Protein AF-A0A8H7X0Z0-F1 (afdb_monomer)

Radius of gyration: 16.94 Å; Cα contacts (8 Å, |Δi|>4): 127; chains: 1; bounding box: 53×27×44 Å

Nearest PDB structures (foldseek):
  9ita-assembly1_A  TM=5.819E-01  e=1.103E-02  Homo sapiens
  3r6l-assembly3_A  TM=5.716E-01  e=1.329E-01  Homo sapiens
  9iuo-assembly1_A  TM=5.391E-01  e=3.551E-01  Homo sapiens
  4a26-assembly1_B  TM=6.357E-01  e=7.794E-01  Leishmania major
  5i45-assembly1_A  TM=3.185E-01  e=1.406E+00  Francisella tularensis subsp. tularensis SCHU S4

Foldseek 3Di:
DDDPVNLQVVLQVVQQDPPGALASAEEEEEEEAPVCPVVCPVVVVVVQVVSVSNRYHYDYDHQYPPPRVVVVVVVVVVLVPPPPDRNYHYYYHYDDDWDADPVRHGPPPDD

Mean predicted aligned error: 8.45 Å

pLDDT: mean 82.5, std 16.65, range [36.88, 97.81]

Secondary structure (DSSP, 8-state):
---HHHHHHHHHHHH--TT--S-SEEEEEEEEESS-TT-THHHHHHHHHHHHHTTEEEEEEEEPSSSHHHHHHHHHHHHHHS---TTEEEEEEEES---B-TTSSB--S--

Solvent-accessible surface area (backbone atoms only — not comparable to full-atom values): 6710 Å² total; per-residue (Å²): 134,86,54,74,71,60,54,57,56,51,51,47,54,74,46,43,52,101,84,52,50,78,46,80,33,33,41,30,45,38,35,32,56,60,82,47,88,83,61,53,66,64,56,52,54,53,50,44,57,53,36,48,78,68,50,21,48,64,46,80,44,66,35,45,91,72,66,35,69,62,56,47,50,53,48,50,55,49,60,69,67,49,80,81,52,89,36,49,43,78,46,80,47,79,52,75,93,80,63,69,33,97,83,78,44,80,44,63,100,65,132

Sequence (111 aa):
MATIQNISGRLQQMWKGRHGSRYTRGKFLLVRWESDDMGVANELAKFAKVLALYNIEAEVFLIPDRSPQIALNVKVAKFRNEDNCSTVLKGFMYSGHGAANPYGTDSWWTA

Structure (mmCIF, N/CA/C/O backbone):
data_AF-A0A8H7X0Z0-F1
#
_entry.id   AF-A0A8H7X0Z0-F1
#
loop_
_atom_site.group_PDB
_atom_site.id
_atom_site.type_symbol
_atom_site.label_atom_id
_atom_site.label_alt_id
_atom_site.label_comp_id
_atom_site.label_asym_id
_atom_site.label_entity_id
_atom_site.label_seq_id
_atom_site.pdbx_PDB_ins_code
_atom_site.Cartn_x
_atom_site.Cartn_y
_atom_site.Cartn_z
_atom_site.occupancy
_atom_site.B_iso_or_equiv
_atom_site.auth_seq_id
_atom_site.auth_comp_id
_atom_site.auth_asym_id
_atom_site.auth_atom_id
_atom_site.pdbx_PDB_model_num
ATOM 1 N N . MET A 1 1 ? -25.845 -15.531 13.064 1.00 41.09 1 MET A N 1
ATOM 2 C CA . MET A 1 1 ? -25.501 -14.503 12.058 1.00 41.09 1 MET A CA 1
ATOM 3 C C . MET A 1 1 ? -25.051 -13.251 12.796 1.00 41.09 1 MET A C 1
ATOM 5 O O . MET A 1 1 ? -25.856 -12.679 13.514 1.00 41.09 1 MET A O 1
ATOM 9 N N . ALA A 1 2 ? -23.770 -12.880 12.722 1.00 42.41 2 ALA A N 1
ATOM 10 C CA . ALA A 1 2 ? -23.281 -11.647 13.341 1.00 42.41 2 ALA A CA 1
ATOM 11 C C . ALA A 1 2 ? -23.559 -10.473 12.392 1.00 42.41 2 ALA A C 1
ATOM 13 O O . ALA A 1 2 ? -23.019 -10.422 11.291 1.00 42.41 2 ALA A O 1
ATOM 14 N N . THR A 1 3 ? -24.446 -9.567 12.795 1.00 45.53 3 THR A N 1
ATOM 15 C CA . THR A 1 3 ? -24.834 -8.377 12.029 1.00 45.53 3 THR A CA 1
ATOM 16 C C . THR A 1 3 ? -23.624 -7.458 11.824 1.00 45.53 3 THR A C 1
ATOM 18 O O . THR A 1 3 ? -22.810 -7.310 12.732 1.00 45.53 3 THR A O 1
ATOM 21 N N . ILE A 1 4 ? -23.518 -6.808 10.661 1.00 53.28 4 ILE A N 1
ATOM 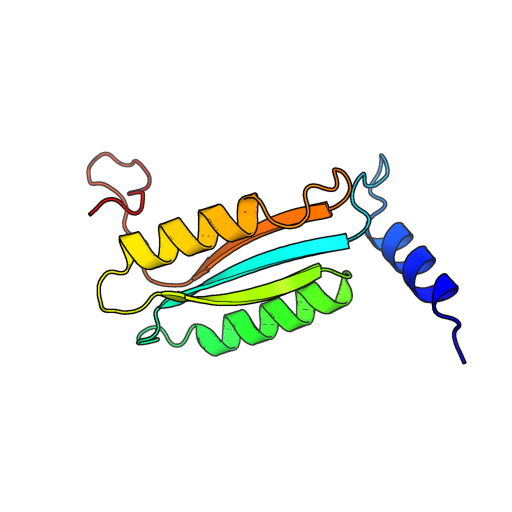22 C CA . ILE A 1 4 ? -22.390 -5.946 10.237 1.00 53.28 4 ILE A CA 1
ATOM 23 C C . ILE A 1 4 ? -21.976 -4.912 11.311 1.00 53.28 4 ILE A C 1
ATOM 25 O O . ILE A 1 4 ? -20.788 -4.654 11.496 1.00 53.28 4 ILE A O 1
ATOM 29 N N . GLN A 1 5 ? -22.926 -4.395 12.101 1.00 51.75 5 GLN A N 1
ATOM 30 C CA . GLN A 1 5 ? -22.656 -3.483 13.226 1.00 51.75 5 GLN A CA 1
ATOM 31 C C . GLN A 1 5 ? -21.744 -4.081 14.316 1.00 51.75 5 GLN A C 1
ATOM 33 O O . GLN A 1 5 ? -20.942 -3.368 14.919 1.00 51.75 5 GLN A O 1
ATOM 38 N N . ASN A 1 6 ? -21.828 -5.391 14.549 1.00 57.50 6 ASN A N 1
ATOM 39 C CA . ASN A 1 6 ? -21.063 -6.096 15.578 1.00 57.50 6 ASN A CA 1
ATOM 40 C C . ASN A 1 6 ? -19.574 -6.226 15.190 1.00 57.50 6 ASN A C 1
ATOM 42 O O . ASN A 1 6 ? -18.696 -6.245 16.050 1.00 57.50 6 ASN A O 1
ATOM 46 N N . ILE A 1 7 ? -19.270 -6.243 13.886 1.00 60.62 7 ILE A N 1
ATOM 47 C CA . ILE A 1 7 ? -17.900 -6.331 13.357 1.00 60.62 7 ILE A CA 1
ATOM 48 C C . ILE A 1 7 ? -17.181 -4.981 13.505 1.00 60.62 7 ILE A C 1
ATOM 50 O O . ILE A 1 7 ? -16.072 -4.933 14.037 1.00 60.62 7 ILE A O 1
ATOM 54 N N . SER A 1 8 ? -17.828 -3.870 13.130 1.00 60.44 8 SER A N 1
ATOM 55 C CA . SER A 1 8 ? -17.244 -2.525 13.267 1.00 60.44 8 SER A CA 1
ATOM 56 C C . SER A 1 8 ? -16.946 -2.141 14.723 1.00 60.44 8 SER A C 1
ATOM 58 O O . SER A 1 8 ? -15.901 -1.549 14.992 1.00 60.44 8 SER A O 1
ATOM 60 N N . GLY A 1 9 ? -17.811 -2.513 15.676 1.00 62.00 9 GLY A N 1
ATOM 61 C CA . GLY A 1 9 ? -17.585 -2.246 17.105 1.00 62.00 9 GLY A CA 1
ATOM 62 C C . GLY A 1 9 ? -16.394 -3.017 17.689 1.00 62.00 9 GLY A C 1
ATOM 63 O O . GLY A 1 9 ? -15.621 -2.474 18.482 1.00 62.00 9 GLY A O 1
ATOM 64 N N . ARG A 1 10 ? -16.199 -4.265 17.247 1.00 66.62 10 ARG A N 1
ATOM 65 C CA . ARG A 1 10 ? -15.092 -5.131 17.677 1.00 66.62 10 ARG A CA 1
ATOM 66 C C . ARG A 1 10 ? -13.750 -4.677 17.092 1.00 66.62 10 ARG A C 1
ATOM 68 O O . ARG A 1 10 ? -12.750 -4.646 17.802 1.00 66.62 10 ARG A O 1
ATOM 75 N N . LEU A 1 11 ? -13.746 -4.229 15.837 1.00 66.81 11 LEU A N 1
ATOM 76 C CA . LEU A 1 11 ? -12.576 -3.624 15.192 1.00 66.81 11 LEU A CA 1
ATOM 77 C C . LEU A 1 11 ? -12.169 -2.307 15.858 1.00 66.81 11 LEU A C 1
ATOM 79 O O . LEU A 1 11 ? -10.995 -2.111 16.1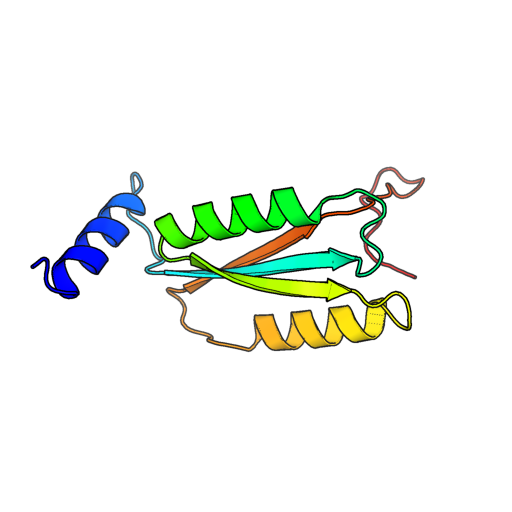52 1.00 66.81 11 LEU A O 1
ATOM 83 N N . GLN A 1 12 ? -13.122 -1.428 16.183 1.00 63.72 12 GLN A N 1
ATOM 84 C CA . GLN A 1 12 ? -12.803 -0.219 16.947 1.00 63.72 12 GLN A CA 1
ATOM 85 C C . GLN A 1 12 ? -12.198 -0.546 18.316 1.00 63.72 12 GLN A C 1
ATOM 87 O O . GLN A 1 12 ? -11.287 0.153 18.744 1.00 63.72 12 GLN A O 1
ATOM 92 N N . GLN A 1 13 ? -12.650 -1.607 18.996 1.00 68.00 13 GLN A N 1
ATOM 93 C CA . GLN A 1 13 ? -11.992 -2.084 20.218 1.00 68.00 13 GLN A CA 1
ATOM 94 C C . GLN A 1 13 ? -10.549 -2.539 19.976 1.00 68.00 13 GLN A C 1
ATOM 96 O O . GLN A 1 13 ? -9.692 -2.213 20.788 1.00 68.00 13 GLN A O 1
ATOM 101 N N . MET A 1 14 ? -10.258 -3.227 18.869 1.00 72.44 14 MET A N 1
ATOM 102 C CA . MET A 1 14 ? -8.887 -3.649 18.540 1.00 72.44 14 MET A CA 1
ATOM 103 C C . MET A 1 14 ? -7.943 -2.464 18.323 1.00 72.44 14 MET A C 1
ATOM 105 O O . MET A 1 14 ? -6.767 -2.544 18.661 1.00 72.44 14 MET A O 1
ATOM 109 N N . TRP A 1 15 ? -8.456 -1.357 17.784 1.00 75.88 15 TRP A N 1
ATOM 110 C CA . TRP A 1 15 ? -7.669 -0.141 17.587 1.00 75.88 15 TRP A CA 1
ATOM 111 C C . TRP A 1 15 ? -7.600 0.736 18.849 1.00 75.88 15 TRP A C 1
ATOM 113 O O . TRP A 1 15 ? -6.782 1.652 18.910 1.00 75.88 15 TRP A O 1
ATOM 123 N N . LYS A 1 16 ? -8.423 0.495 19.880 1.00 67.00 16 LYS A N 1
ATOM 124 C CA . LYS A 1 16 ? -8.383 1.271 21.129 1.00 67.00 16 LYS A CA 1
ATOM 125 C C . LYS A 1 16 ? -7.098 0.973 21.908 1.00 67.00 16 LYS A C 1
ATOM 127 O O . LYS A 1 16 ? -7.050 0.083 22.748 1.00 67.00 16 LYS A O 1
ATOM 132 N N . GLY A 1 17 ? -6.066 1.777 21.662 1.00 65.44 17 GLY A N 1
ATOM 133 C CA . GLY A 1 17 ? -4.936 1.931 22.576 1.00 65.44 17 GLY A CA 1
ATOM 134 C C . GLY A 1 17 ? -5.326 2.703 23.845 1.00 65.44 17 GLY A C 1
ATOM 135 O O . GLY A 1 17 ? -6.488 3.067 24.040 1.00 65.44 17 GLY A O 1
ATOM 136 N N . ARG A 1 18 ? -4.336 3.026 24.688 1.00 55.88 18 ARG A N 1
ATOM 137 C CA . ARG A 1 18 ? -4.516 3.727 25.981 1.00 55.88 18 ARG A CA 1
ATOM 138 C C . ARG A 1 18 ? -5.298 5.052 25.889 1.00 55.88 18 ARG A C 1
ATOM 140 O O . ARG A 1 18 ? -5.916 5.449 26.869 1.00 55.88 18 ARG A O 1
ATOM 147 N N . HIS A 1 19 ? -5.306 5.702 24.722 1.00 63.81 19 HIS A N 1
ATOM 148 C CA . HIS A 1 19 ? -6.006 6.970 24.460 1.00 63.81 19 HIS A CA 1
ATOM 149 C C . HIS A 1 19 ? -7.147 6.849 23.431 1.00 63.81 19 HIS A C 1
ATOM 151 O O . HIS A 1 19 ? -7.659 7.857 22.949 1.00 63.81 19 HIS A O 1
ATOM 157 N N . GLY A 1 20 ? -7.551 5.624 23.077 1.00 69.69 20 GLY A N 1
ATOM 158 C CA . GLY A 1 20 ? -8.400 5.371 21.912 1.00 69.69 20 GLY A CA 1
ATOM 159 C C . GLY A 1 20 ? -7.637 5.506 20.588 1.00 69.69 20 GLY A C 1
ATOM 160 O O . GLY A 1 20 ? -6.485 5.935 20.556 1.00 69.69 20 GLY A O 1
ATOM 161 N N . SER A 1 21 ? -8.271 5.108 19.484 1.00 80.12 21 SER A N 1
ATOM 162 C CA . SER A 1 21 ? -7.749 5.333 18.131 1.00 80.12 21 SER A CA 1
ATOM 163 C C . SER A 1 21 ? -8.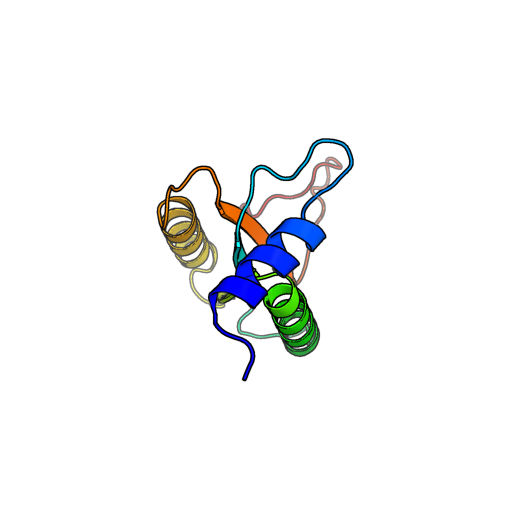627 6.332 17.399 1.00 80.12 21 SER A C 1
ATOM 165 O O . SER A 1 21 ? -9.848 6.194 17.371 1.00 80.12 21 SER A O 1
ATOM 167 N N . ARG A 1 22 ? -7.983 7.312 16.759 1.00 85.25 22 ARG A N 1
ATOM 168 C CA . ARG A 1 22 ? -8.636 8.248 15.831 1.00 85.25 22 ARG A CA 1
ATOM 169 C C . ARG A 1 22 ? -9.100 7.580 14.536 1.00 85.25 22 ARG A C 1
ATOM 171 O O . ARG A 1 22 ? -9.916 8.142 13.813 1.00 85.25 22 ARG A O 1
ATOM 178 N N . TYR A 1 23 ? -8.527 6.427 14.210 1.00 87.88 23 TYR A N 1
ATOM 179 C CA . TYR A 1 23 ? -8.752 5.740 12.953 1.00 87.88 23 TYR A CA 1
ATOM 180 C C . TYR A 1 23 ? -9.788 4.633 13.119 1.00 87.88 23 TYR A C 1
ATOM 182 O O . TYR A 1 23 ? -9.756 3.879 14.094 1.00 87.88 23 TYR A O 1
ATOM 190 N N . THR A 1 24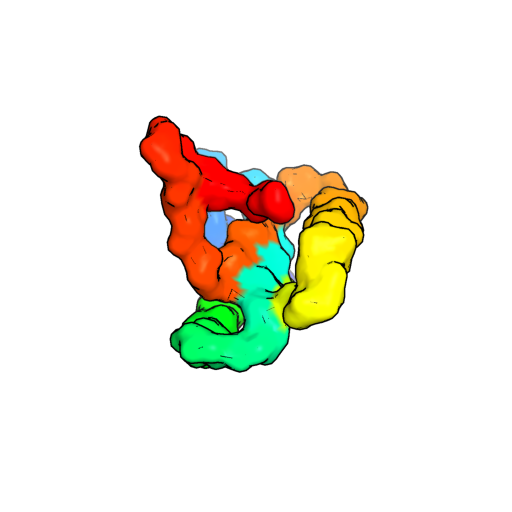 ? -10.698 4.545 12.153 1.00 87.06 24 THR A N 1
ATOM 191 C CA . THR A 1 24 ? -11.791 3.559 12.113 1.00 87.06 24 THR A CA 1
ATOM 192 C C . THR A 1 24 ? -11.567 2.467 11.068 1.00 87.06 24 THR A C 1
ATOM 194 O O . THR A 1 24 ? -12.190 1.406 11.128 1.00 87.06 24 THR A O 1
ATOM 197 N N . ARG A 1 25 ? -10.679 2.733 10.109 1.00 90.25 25 ARG A N 1
ATOM 198 C CA . ARG A 1 25 ? -10.219 1.826 9.056 1.00 90.25 25 ARG A CA 1
ATOM 199 C C . ARG A 1 25 ? -8.883 2.318 8.507 1.00 90.25 25 ARG A C 1
ATOM 201 O O . ARG A 1 25 ? -8.479 3.452 8.784 1.00 90.25 25 ARG A O 1
ATOM 208 N N . GLY A 1 26 ? -8.225 1.499 7.697 1.00 92.19 26 GLY A N 1
ATOM 209 C CA . GLY A 1 26 ? -7.011 1.900 6.993 1.00 92.19 26 GLY A CA 1
ATOM 210 C C . GLY A 1 26 ? -7.065 1.637 5.496 1.00 92.19 26 GLY A C 1
ATOM 211 O O . GLY A 1 26 ? -7.879 0.852 5.017 1.00 92.19 26 GLY A O 1
ATOM 212 N N . LYS A 1 27 ? -6.168 2.303 4.777 1.00 96.44 27 LYS A N 1
ATOM 213 C CA . LYS A 1 27 ? -5.829 2.053 3.380 1.00 96.44 27 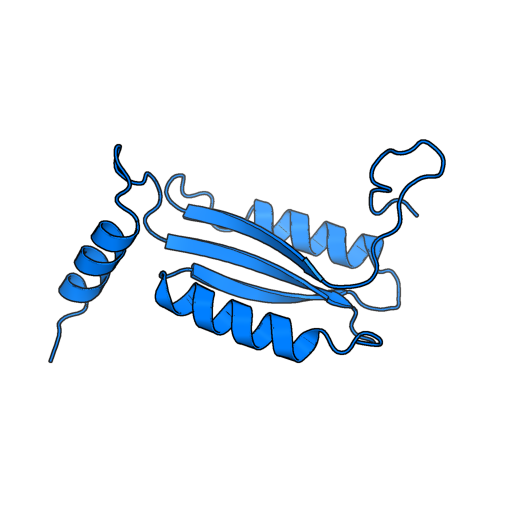LYS A CA 1
ATOM 214 C C . LYS A 1 27 ? -4.317 2.037 3.252 1.00 96.44 27 LYS A C 1
ATOM 216 O O . LYS A 1 27 ? -3.659 2.965 3.716 1.00 96.44 27 LYS A O 1
ATOM 221 N N . PHE A 1 28 ? -3.761 0.989 2.672 1.00 97.31 28 PHE A N 1
ATOM 222 C CA . PHE A 1 28 ? -2.327 0.826 2.477 1.00 97.31 28 PHE A CA 1
ATOM 223 C C . PHE A 1 28 ? -2.028 0.665 0.994 1.00 97.31 28 PHE A C 1
ATOM 225 O O . PHE A 1 28 ? -2.682 -0.121 0.316 1.00 97.31 28 PHE A O 1
ATOM 232 N N . LEU A 1 29 ? -1.020 1.386 0.514 1.00 97.81 29 LEU A N 1
ATOM 233 C CA . LEU A 1 29 ? -0.412 1.143 -0.786 1.00 97.81 29 LEU A CA 1
ATOM 234 C C . LEU A 1 29 ? 0.835 0.280 -0.572 1.00 97.81 29 LEU A C 1
ATOM 236 O O . LEU A 1 29 ? 1.815 0.736 0.020 1.00 97.81 29 LEU A O 1
ATOM 240 N N . LEU A 1 30 ? 0.770 -0.973 -1.015 1.00 97.50 30 LEU A N 1
ATOM 241 C CA . LEU A 1 30 ? 1.868 -1.932 -0.977 1.00 97.50 30 LEU A CA 1
ATOM 242 C C . LEU A 1 30 ? 2.554 -1.934 -2.338 1.00 97.50 30 LEU A C 1
ATOM 244 O O . LEU A 1 30 ? 1.919 -2.183 -3.359 1.00 97.50 30 LEU A O 1
ATOM 248 N N . VAL A 1 31 ? 3.846 -1.656 -2.360 1.00 96.31 31 VAL A N 1
ATOM 249 C CA . VAL A 1 31 ? 4.596 -1.426 -3.588 1.00 96.31 31 VAL A CA 1
ATOM 250 C C . VAL A 1 31 ? 5.730 -2.430 -3.692 1.00 96.31 31 VAL A C 1
ATOM 252 O O . VAL A 1 31 ? 6.480 -2.616 -2.737 1.00 96.31 31 VAL A O 1
ATOM 255 N N . ARG A 1 32 ? 5.865 -3.049 -4.864 1.00 95.19 32 ARG A N 1
ATOM 256 C CA . ARG A 1 32 ? 7.015 -3.885 -5.232 1.00 95.19 32 ARG A CA 1
ATOM 257 C C . ARG A 1 32 ? 7.337 -3.730 -6.711 1.00 95.19 32 ARG A C 1
ATOM 259 O O . ARG A 1 32 ? 6.490 -3.261 -7.467 1.00 95.19 32 ARG A O 1
ATOM 266 N N . TRP A 1 33 ? 8.517 -4.166 -7.128 1.00 95.06 33 TRP A N 1
ATOM 267 C CA . TRP A 1 33 ? 8.863 -4.262 -8.547 1.00 95.06 33 TRP A CA 1
ATOM 268 C C . TRP A 1 33 ? 8.037 -5.332 -9.267 1.00 95.06 33 TRP A C 1
ATOM 270 O O . TRP A 1 33 ? 7.646 -6.345 -8.674 1.00 95.06 33 TRP A O 1
ATOM 280 N N . GLU A 1 34 ? 7.757 -5.088 -10.546 1.00 93.69 34 GLU A N 1
ATOM 281 C CA . GLU A 1 34 ? 7.093 -6.038 -11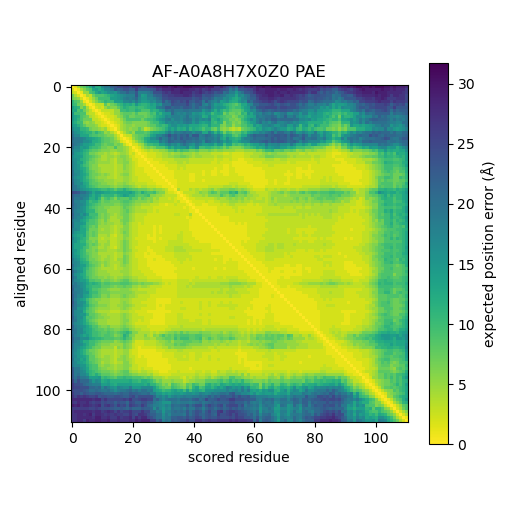.440 1.00 93.69 34 GLU A CA 1
ATOM 282 C C . GLU A 1 34 ? 7.941 -7.300 -11.642 1.00 93.69 34 GLU A C 1
ATOM 284 O O . GLU A 1 34 ? 7.422 -8.407 -11.489 1.00 93.69 34 GLU A O 1
ATOM 289 N N . SER A 1 35 ? 9.242 -7.121 -11.880 1.00 89.38 35 SER A N 1
ATOM 290 C CA . SER A 1 35 ? 10.221 -8.181 -12.143 1.00 89.38 35 SER A CA 1
ATOM 291 C C . SER A 1 35 ? 10.501 -9.128 -10.958 1.00 89.38 35 SER A C 1
ATOM 293 O O . SER A 1 35 ? 11.077 -10.188 -11.180 1.00 89.38 35 SER A O 1
ATOM 295 N N . ASP A 1 36 ? 10.038 -8.803 -9.741 1.00 86.56 36 ASP A N 1
ATOM 296 C CA . ASP A 1 36 ? 10.106 -9.605 -8.494 1.00 86.56 36 ASP A CA 1
ATOM 297 C C . ASP A 1 36 ? 11.350 -10.497 -8.327 1.00 86.56 36 ASP A C 1
ATOM 299 O O . ASP A 1 36 ? 11.267 -11.657 -7.922 1.00 86.56 36 ASP A O 1
ATOM 303 N N . ASP A 1 37 ? 12.523 -9.948 -8.608 1.00 88.31 37 ASP A N 1
ATOM 304 C CA . ASP A 1 37 ? 13.807 -10.644 -8.519 1.00 88.31 37 ASP A CA 1
ATOM 305 C C . ASP A 1 37 ? 14.168 -11.072 -7.083 1.00 88.31 37 ASP A C 1
ATOM 307 O O . ASP A 1 37 ? 14.941 -12.007 -6.880 1.00 88.31 37 ASP A O 1
ATOM 311 N N . MET A 1 38 ? 13.560 -10.432 -6.081 1.00 87.75 38 MET A N 1
ATOM 312 C CA . MET A 1 38 ? 13.701 -10.766 -4.661 1.00 87.75 38 MET A CA 1
ATOM 313 C C . MET A 1 38 ? 12.623 -11.726 -4.122 1.00 87.75 38 MET A C 1
ATOM 315 O O . MET A 1 38 ? 12.701 -12.131 -2.961 1.00 87.75 38 MET A O 1
ATOM 319 N N . GLY A 1 39 ? 11.609 -12.089 -4.916 1.00 91.19 39 GLY A N 1
ATOM 320 C CA . GLY A 1 39 ? 10.531 -12.994 -4.493 1.00 91.19 39 GLY A CA 1
ATOM 321 C C . GLY A 1 39 ? 9.642 -12.451 -3.363 1.00 91.19 39 GLY A C 1
ATOM 322 O O . GLY A 1 39 ? 9.096 -13.220 -2.562 1.00 91.19 39 GLY A O 1
ATOM 323 N N . VAL A 1 40 ? 9.485 -11.128 -3.271 1.00 92.44 40 VAL A N 1
ATOM 324 C CA . VAL A 1 40 ? 8.766 -10.449 -2.179 1.00 92.44 40 VAL A CA 1
ATOM 325 C C . VAL A 1 40 ? 7.245 -10.491 -2.343 1.00 92.44 40 VAL A C 1
ATOM 327 O O . VAL A 1 40 ? 6.505 -10.167 -1.409 1.00 92.44 40 VAL A O 1
ATOM 330 N N . ALA A 1 41 ? 6.731 -10.941 -3.494 1.00 93.31 41 ALA A N 1
ATOM 331 C CA . ALA A 1 41 ? 5.291 -11.023 -3.742 1.00 93.31 41 ALA A CA 1
ATOM 332 C C . ALA A 1 41 ? 4.531 -11.841 -2.682 1.00 93.31 41 ALA A C 1
ATOM 334 O O . ALA A 1 41 ? 3.440 -11.448 -2.258 1.00 93.31 41 ALA A O 1
ATOM 335 N N . ASN A 1 42 ? 5.095 -12.965 -2.225 1.00 92.88 42 ASN A N 1
ATOM 336 C CA . ASN A 1 42 ? 4.449 -13.821 -1.224 1.00 92.88 42 ASN A CA 1
ATOM 337 C C . ASN A 1 42 ? 4.402 -13.154 0.160 1.00 92.88 42 ASN A C 1
ATOM 339 O O . ASN A 1 42 ? 3.413 -13.285 0.883 1.00 92.88 42 ASN A O 1
ATOM 343 N N . GLU A 1 43 ? 5.455 -12.424 0.530 1.00 91.38 43 GLU A N 1
ATOM 344 C CA . GLU A 1 43 ? 5.484 -11.658 1.776 1.00 91.38 43 GLU A CA 1
ATOM 345 C C . GLU A 1 43 ? 4.417 -10.561 1.759 1.00 91.38 43 GLU A C 1
ATOM 347 O O . GLU A 1 43 ? 3.596 -10.494 2.676 1.00 91.38 43 GLU A O 1
ATOM 352 N N . LEU A 1 44 ? 4.336 -9.787 0.670 1.00 93.94 44 LEU A N 1
ATOM 353 C CA . LEU A 1 44 ? 3.303 -8.763 0.496 1.00 93.94 44 LEU A CA 1
ATOM 354 C C . LEU A 1 44 ? 1.892 -9.350 0.553 1.00 93.94 44 LEU A C 1
ATOM 356 O O . LEU A 1 44 ? 1.010 -8.774 1.188 1.00 93.94 44 LEU A O 1
ATOM 360 N N . ALA A 1 45 ? 1.670 -10.512 -0.066 1.00 94.31 45 ALA A N 1
ATOM 361 C CA . ALA A 1 45 ? 0.374 -11.1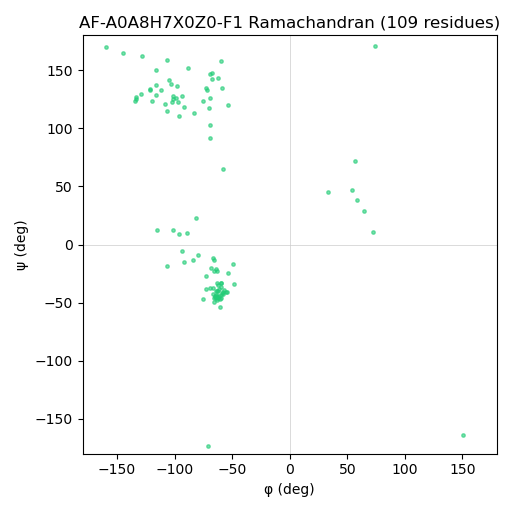82 -0.032 1.00 94.31 45 ALA A CA 1
ATOM 362 C C . ALA A 1 45 ? -0.015 -11.620 1.390 1.00 94.31 45 ALA A C 1
ATOM 364 O O . ALA A 1 45 ? -1.175 -11.487 1.789 1.00 94.31 45 ALA A O 1
ATOM 365 N N . LYS A 1 46 ? 0.938 -12.128 2.181 1.00 95.31 46 LYS A N 1
ATOM 366 C CA . LYS A 1 46 ? 0.710 -12.459 3.597 1.00 95.31 46 LYS A CA 1
ATOM 367 C C . LYS A 1 46 ? 0.443 -11.202 4.420 1.00 95.31 46 LYS A C 1
ATOM 369 O O . LYS A 1 46 ? -0.485 -11.198 5.225 1.00 95.31 46 LYS A O 1
ATOM 374 N N . PHE A 1 47 ? 1.196 -10.132 4.182 1.00 95.06 47 PHE A N 1
ATOM 375 C CA . PHE A 1 47 ? 1.007 -8.862 4.871 1.00 95.06 47 PHE A CA 1
ATOM 376 C C . PHE A 1 47 ? -0.372 -8.253 4.581 1.00 95.06 47 PHE A C 1
ATOM 378 O O . PHE A 1 47 ? -1.095 -7.908 5.513 1.00 95.06 47 PHE A O 1
ATOM 385 N N . ALA A 1 48 ? -0.807 -8.235 3.318 1.00 96.06 48 ALA A N 1
ATOM 386 C CA . ALA A 1 48 ? -2.144 -7.788 2.925 1.00 96.06 48 ALA A CA 1
ATOM 387 C C . ALA A 1 48 ? -3.262 -8.582 3.628 1.00 96.06 48 ALA A C 1
ATOM 389 O O . ALA A 1 48 ? -4.251 -8.002 4.079 1.00 96.06 48 ALA A O 1
ATOM 390 N N . LYS A 1 49 ? -3.092 -9.904 3.791 1.00 95.06 49 LYS A N 1
ATOM 391 C CA . LYS A 1 49 ? -4.039 -10.739 4.551 1.00 95.06 49 LYS A CA 1
ATOM 392 C C . LYS A 1 49 ? -4.115 -10.334 6.020 1.00 95.06 49 LYS A C 1
ATOM 394 O O . LYS A 1 49 ? -5.206 -10.315 6.579 1.00 95.06 49 LYS A O 1
ATOM 399 N N . VAL A 1 50 ? -2.982 -10.003 6.641 1.00 93.94 50 VAL A N 1
ATOM 400 C CA . VAL A 1 50 ? -2.956 -9.514 8.026 1.00 93.94 50 VAL A CA 1
ATOM 401 C C . VAL A 1 50 ? -3.653 -8.160 8.125 1.00 93.94 50 VAL A C 1
ATOM 403 O O . VAL A 1 50 ? -4.505 -7.995 8.990 1.00 93.94 50 VAL A O 1
ATOM 406 N N . LEU A 1 51 ? -3.372 -7.222 7.215 1.00 93.69 51 LEU A N 1
ATOM 407 C CA . LEU A 1 51 ? -4.024 -5.906 7.175 1.00 93.69 51 LEU A CA 1
ATOM 408 C C . LEU A 1 51 ? -5.558 -6.015 7.123 1.00 93.69 51 LEU A C 1
ATOM 410 O O . LEU A 1 51 ? -6.257 -5.313 7.861 1.00 93.69 51 LEU A O 1
ATOM 414 N N . ALA A 1 52 ? -6.088 -6.963 6.348 1.00 91.75 52 ALA A N 1
ATOM 415 C CA . ALA A 1 52 ? -7.526 -7.201 6.261 1.00 91.75 52 ALA A CA 1
ATOM 416 C C . ALA A 1 52 ? -8.168 -7.561 7.619 1.00 91.75 52 ALA A C 1
ATOM 418 O O . ALA A 1 52 ? -9.294 -7.140 7.890 1.00 91.75 52 ALA A O 1
ATOM 419 N N . LEU A 1 53 ? -7.449 -8.258 8.513 1.00 90.06 53 LEU A N 1
ATOM 420 C CA . LEU A 1 53 ? -7.930 -8.580 9.869 1.00 90.06 53 LEU A CA 1
ATOM 421 C C . LEU A 1 53 ? -8.162 -7.328 10.728 1.00 90.06 53 LEU A C 1
ATOM 423 O O . LEU A 1 53 ? -8.948 -7.362 11.673 1.00 90.06 53 LEU A O 1
ATOM 427 N N . TYR A 1 54 ? -7.500 -6.223 10.387 1.00 88.44 54 TYR A N 1
ATOM 428 C CA . TYR A 1 54 ? -7.600 -4.944 11.083 1.00 88.44 54 TYR A CA 1
ATOM 429 C C . TYR A 1 54 ? -8.493 -3.936 10.355 1.00 88.44 54 TYR A C 1
ATOM 431 O O . TYR A 1 54 ? -8.488 -2.763 10.725 1.00 88.44 54 TYR A O 1
ATOM 439 N N . ASN A 1 55 ? -9.278 -4.361 9.356 1.00 89.38 55 ASN A N 1
ATOM 440 C CA . ASN A 1 55 ? -10.078 -3.464 8.512 1.00 89.38 55 ASN A CA 1
ATOM 441 C C . ASN A 1 55 ? -9.212 -2.417 7.793 1.00 89.38 55 ASN A C 1
ATOM 443 O O . ASN A 1 55 ? -9.563 -1.238 7.680 1.00 89.38 55 ASN A O 1
ATOM 447 N N . ILE A 1 56 ? -8.034 -2.863 7.358 1.00 92.81 56 ILE A N 1
ATOM 448 C CA . ILE A 1 56 ? -7.128 -2.099 6.518 1.00 92.81 56 ILE A CA 1
ATOM 449 C C . ILE A 1 56 ? -7.194 -2.703 5.121 1.00 92.81 56 ILE A C 1
ATOM 451 O O . ILE A 1 56 ? -6.813 -3.852 4.905 1.00 92.81 56 ILE A O 1
ATOM 455 N N . GLU A 1 57 ? -7.698 -1.919 4.179 1.00 94.81 57 GLU A N 1
ATOM 456 C CA . GLU A 1 57 ? -7.665 -2.258 2.763 1.00 94.81 57 GLU A CA 1
ATOM 457 C C . GLU A 1 57 ? -6.233 -2.094 2.250 1.00 94.81 57 GLU A C 1
ATOM 459 O O . GLU A 1 57 ? -5.569 -1.105 2.558 1.00 94.81 57 GLU A O 1
ATOM 464 N N . ALA A 1 58 ? -5.749 -3.059 1.477 1.00 96.69 58 ALA A N 1
ATOM 465 C CA . ALA A 1 58 ? -4.422 -3.012 0.887 1.00 96.69 58 ALA A CA 1
ATOM 466 C C . ALA A 1 58 ? -4.542 -3.060 -0.634 1.00 96.69 58 ALA A C 1
ATOM 468 O O . ALA A 1 58 ? -5.110 -4.000 -1.188 1.00 96.69 58 ALA A O 1
ATOM 469 N N . GLU A 1 59 ? -3.977 -2.062 -1.300 1.00 96.94 59 GLU A N 1
ATOM 470 C CA . GLU A 1 59 ? -3.799 -2.051 -2.742 1.00 96.94 59 GLU A CA 1
ATOM 471 C C . GLU A 1 59 ? -2.349 -2.401 -3.062 1.00 96.94 59 GLU A C 1
ATOM 473 O O . GLU A 1 59 ? -1.429 -1.780 -2.532 1.00 96.94 59 GLU A O 1
ATOM 478 N N . VAL A 1 60 ? -2.139 -3.380 -3.940 1.00 96.75 60 VAL A N 1
ATOM 479 C CA . VAL A 1 60 ? -0.804 -3.717 -4.438 1.00 96.75 60 VAL A CA 1
ATOM 480 C C . VAL A 1 60 ? -0.556 -2.969 -5.741 1.00 96.75 60 VAL A C 1
ATOM 482 O O . VAL A 1 60 ? -1.348 -3.068 -6.676 1.00 96.75 60 VAL A O 1
ATOM 485 N N . PHE A 1 61 ? 0.563 -2.257 -5.818 1.00 97.31 61 PHE A N 1
ATOM 486 C CA . PHE A 1 61 ? 1.047 -1.619 -7.032 1.00 97.31 61 PHE A CA 1
ATOM 487 C C . PHE A 1 61 ? 2.383 -2.225 -7.454 1.00 97.31 61 PHE A C 1
ATOM 489 O O . PHE A 1 61 ? 3.318 -2.320 -6.656 1.00 97.31 61 PHE A O 1
ATOM 496 N N . LEU A 1 62 ? 2.457 -2.622 -8.722 1.00 96.88 62 LEU A N 1
ATOM 497 C CA . LEU A 1 62 ? 3.681 -3.100 -9.346 1.00 96.88 62 LEU A CA 1
ATOM 498 C C . LEU A 1 62 ? 4.383 -1.910 -9.991 1.00 96.88 62 LEU A C 1
ATOM 500 O O . LEU A 1 62 ? 3.816 -1.257 -10.866 1.00 96.88 62 LEU A O 1
ATOM 504 N N . ILE A 1 63 ? 5.597 -1.613 -9.535 1.00 95.69 63 ILE A N 1
ATOM 505 C CA . ILE A 1 63 ? 6.463 -0.640 -10.189 1.00 95.69 63 ILE A CA 1
ATOM 506 C C . ILE A 1 63 ? 6.907 -1.273 -11.511 1.00 95.69 63 ILE A C 1
ATOM 508 O O . ILE A 1 63 ? 7.567 -2.314 -11.469 1.00 95.69 63 ILE A O 1
ATOM 512 N N . PRO A 1 64 ? 6.560 -0.676 -12.662 1.00 95.69 64 PRO A N 1
ATOM 513 C CA . PRO A 1 64 ? 6.999 -1.194 -13.946 1.00 95.69 64 PRO A CA 1
ATOM 514 C C . PRO A 1 64 ? 8.502 -0.982 -14.107 1.0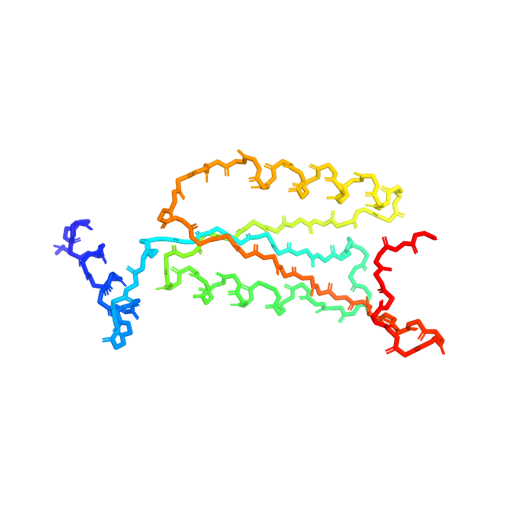0 95.69 64 PRO A C 1
ATOM 516 O O . PRO A 1 64 ? 9.035 0.055 -13.705 1.00 95.69 64 PRO A O 1
ATOM 519 N N . ASP A 1 65 ? 9.173 -1.906 -14.788 1.00 90.94 65 ASP A N 1
ATOM 520 C CA . ASP A 1 65 ? 10.609 -1.769 -15.072 1.00 90.94 65 ASP A CA 1
ATOM 521 C C . ASP A 1 65 ? 10.893 -0.587 -16.024 1.00 90.94 65 ASP A C 1
ATOM 523 O O . ASP A 1 65 ? 11.979 -0.003 -16.032 1.00 90.94 65 ASP A O 1
ATOM 527 N N . ARG A 1 66 ? 9.888 -0.176 -16.812 1.00 93.25 66 ARG A N 1
ATOM 528 C CA . ARG A 1 66 ? 9.959 0.982 -17.710 1.00 93.25 66 ARG A CA 1
ATOM 529 C C . ARG A 1 66 ? 9.310 2.213 -17.083 1.00 93.25 66 ARG A C 1
ATOM 531 O O . ARG A 1 66 ? 8.129 2.210 -16.751 1.00 93.25 66 ARG A O 1
ATOM 538 N N . SER A 1 67 ? 10.068 3.308 -17.022 1.00 92.31 67 SER A N 1
ATOM 539 C CA . SER A 1 67 ? 9.629 4.588 -16.439 1.00 92.31 67 SER A CA 1
ATOM 540 C C . SER A 1 67 ? 9.100 4.469 -14.988 1.00 92.31 67 SER A C 1
ATOM 542 O O . SER A 1 67 ? 8.065 5.068 -14.669 1.00 92.31 67 SER A O 1
ATOM 544 N N . PRO A 1 68 ? 9.813 3.757 -14.087 1.00 92.44 68 PRO A N 1
ATOM 545 C CA . PRO A 1 68 ? 9.336 3.424 -12.739 1.00 92.44 68 PRO A CA 1
ATOM 546 C C . PRO A 1 68 ? 8.984 4.657 -11.906 1.00 92.44 68 PRO A C 1
ATOM 548 O O . PRO A 1 68 ? 7.945 4.703 -11.249 1.00 92.44 68 PRO A O 1
ATOM 551 N N . GLN A 1 69 ? 9.821 5.695 -11.978 1.00 90.06 69 GLN A N 1
ATOM 552 C CA . GLN A 1 69 ? 9.666 6.914 -11.187 1.00 90.06 69 GLN A CA 1
ATOM 553 C C . GLN A 1 69 ? 8.366 7.659 -11.517 1.00 90.06 69 GLN A C 1
ATOM 555 O O . GLN A 1 69 ? 7.650 8.093 -10.617 1.00 90.06 69 GLN A O 1
ATOM 560 N N . ILE A 1 70 ? 8.038 7.788 -12.807 1.00 94.06 70 ILE A N 1
ATOM 561 C CA . ILE A 1 70 ? 6.818 8.473 -13.254 1.00 94.06 70 ILE A CA 1
ATOM 562 C C . ILE A 1 70 ? 5.595 7.684 -12.785 1.00 94.06 70 ILE A C 1
ATOM 564 O O . ILE A 1 70 ? 4.692 8.254 -12.172 1.00 94.06 70 ILE A O 1
ATOM 568 N N . ALA A 1 71 ? 5.586 6.372 -13.031 1.00 96.06 71 ALA A N 1
ATOM 569 C CA . ALA A 1 71 ? 4.474 5.502 -12.671 1.00 96.06 71 ALA A CA 1
ATOM 570 C C . ALA A 1 71 ? 4.216 5.504 -11.154 1.00 96.06 71 ALA A C 1
ATOM 572 O O . ALA A 1 71 ? 3.077 5.699 -10.718 1.00 96.06 71 ALA A O 1
ATOM 573 N N . LEU A 1 72 ? 5.274 5.366 -10.350 1.00 94.81 72 LEU A N 1
ATOM 574 C CA . LEU A 1 72 ? 5.173 5.371 -8.894 1.00 94.81 72 LEU A CA 1
ATOM 575 C C . LEU A 1 72 ? 4.706 6.728 -8.357 1.00 94.81 72 LEU A C 1
ATOM 577 O O . LEU A 1 72 ? 3.789 6.770 -7.538 1.00 94.81 72 LEU A O 1
ATOM 581 N N . ASN A 1 73 ? 5.260 7.840 -8.849 1.00 94.88 73 ASN A N 1
ATOM 582 C CA . ASN A 1 73 ? 4.855 9.180 -8.413 1.00 94.88 73 ASN A CA 1
ATOM 583 C C . ASN A 1 73 ? 3.381 9.463 -8.719 1.00 94.88 73 ASN A C 1
ATOM 585 O O . ASN A 1 73 ? 2.657 9.959 -7.853 1.00 94.88 73 ASN A O 1
ATOM 589 N N . VAL A 1 74 ? 2.913 9.108 -9.922 1.00 96.81 74 VAL A N 1
ATOM 590 C CA . VAL A 1 74 ? 1.496 9.234 -10.298 1.00 96.81 74 VAL A CA 1
ATOM 591 C C . VAL A 1 74 ? 0.624 8.402 -9.363 1.00 96.81 74 VAL A C 1
ATOM 593 O O . VAL A 1 74 ? -0.382 8.899 -8.848 1.00 96.81 74 VAL A O 1
ATOM 596 N N . LYS A 1 75 ? 1.019 7.154 -9.089 1.00 97.12 75 LYS A N 1
ATOM 597 C CA . LYS A 1 75 ? 0.254 6.269 -8.214 1.00 97.12 75 LYS A CA 1
ATOM 598 C C . LYS A 1 75 ? 0.187 6.785 -6.775 1.00 97.12 75 LYS A C 1
ATOM 600 O O . LYS A 1 75 ? -0.901 6.816 -6.199 1.00 97.12 75 LYS A O 1
ATOM 605 N N . VAL A 1 76 ? 1.312 7.218 -6.208 1.00 95.56 76 VAL A N 1
ATOM 606 C CA . VAL A 1 76 ? 1.388 7.759 -4.841 1.00 95.56 76 VAL A CA 1
ATOM 607 C C . VAL A 1 76 ? 0.587 9.051 -4.721 1.00 95.56 76 VAL A C 1
ATOM 609 O O . VAL A 1 76 ? -0.169 9.212 -3.763 1.00 95.56 76 VAL A O 1
ATOM 612 N N . ALA A 1 77 ? 0.685 9.954 -5.703 1.00 95.56 77 ALA A N 1
ATOM 613 C CA . ALA A 1 77 ? -0.112 11.177 -5.725 1.00 95.56 77 ALA A CA 1
ATOM 614 C C . ALA A 1 77 ? -1.616 10.866 -5.750 1.00 95.56 77 ALA A C 1
ATOM 616 O O . ALA A 1 77 ? -2.379 11.463 -4.988 1.00 95.56 77 ALA A O 1
ATOM 617 N N . LYS A 1 78 ? -2.033 9.890 -6.568 1.00 96.38 78 LYS A N 1
ATOM 618 C CA . LYS A 1 78 ? -3.421 9.419 -6.621 1.00 96.38 78 LYS A CA 1
ATOM 619 C C . LYS A 1 78 ? -3.872 8.860 -5.266 1.00 96.38 78 LYS A C 1
ATOM 621 O O . LYS A 1 78 ? -4.835 9.365 -4.700 1.00 96.38 78 LYS A O 1
ATOM 626 N N . PHE A 1 79 ? -3.128 7.910 -4.697 1.00 95.81 79 PHE A N 1
ATOM 627 C CA . PHE A 1 79 ? -3.427 7.291 -3.397 1.00 95.81 79 PHE A CA 1
ATOM 628 C C . PHE A 1 79 ? -3.508 8.317 -2.250 1.00 95.81 79 PHE A C 1
ATOM 630 O O . PHE A 1 79 ? -4.397 8.274 -1.392 1.00 95.81 79 PHE A O 1
ATOM 637 N N . ARG A 1 80 ? -2.606 9.306 -2.243 1.00 92.56 80 ARG A N 1
ATOM 638 C CA . ARG A 1 80 ? -2.618 10.385 -1.248 1.00 92.56 80 ARG A CA 1
ATOM 639 C C . ARG A 1 80 ? -3.888 11.231 -1.325 1.00 92.56 80 ARG A C 1
ATOM 641 O O . ARG A 1 80 ? -4.360 11.666 -0.279 1.00 92.56 80 ARG A O 1
ATOM 648 N N . ASN A 1 81 ? -4.437 11.440 -2.518 1.00 92.62 81 ASN A N 1
ATOM 649 C CA . ASN A 1 81 ? -5.609 12.291 -2.736 1.00 92.62 81 ASN A CA 1
ATOM 650 C C . ASN A 1 81 ? -6.947 11.526 -2.685 1.00 92.62 81 ASN A C 1
ATOM 652 O O . ASN A 1 81 ? -8.001 12.151 -2.569 1.00 92.62 81 ASN A O 1
ATOM 656 N N . GLU A 1 82 ? -6.924 10.195 -2.767 1.00 91.25 82 GLU A N 1
ATOM 657 C CA . GLU A 1 82 ? -8.105 9.339 -2.616 1.00 91.25 82 GLU A CA 1
ATOM 658 C C . GLU A 1 82 ? -8.574 9.312 -1.157 1.00 91.25 82 GLU A C 1
ATOM 660 O O . GLU A 1 82 ? -7.770 9.071 -0.270 1.00 91.25 82 GLU A O 1
ATOM 665 N N . ASP A 1 83 ? -9.872 9.477 -0.884 1.00 84.81 83 ASP A N 1
ATOM 666 C CA . ASP A 1 83 ? -10.447 9.236 0.451 1.00 84.81 83 ASP A CA 1
ATOM 667 C C . ASP A 1 83 ? -9.781 10.057 1.579 1.00 84.81 83 ASP A C 1
ATOM 669 O O . ASP A 1 83 ? -9.035 9.555 2.422 1.00 84.81 83 ASP A O 1
ATOM 673 N N . ASN A 1 84 ? -10.056 11.365 1.579 1.00 86.62 84 ASN A N 1
ATOM 674 C CA . ASN A 1 84 ? -9.462 12.346 2.501 1.00 86.62 84 ASN A CA 1
ATOM 675 C C . ASN A 1 84 ? -10.139 12.390 3.885 1.00 86.62 84 ASN A C 1
ATOM 677 O O . ASN A 1 84 ? -10.079 13.400 4.586 1.00 86.62 84 ASN A O 1
ATOM 681 N N . CYS A 1 85 ? -10.808 11.309 4.289 1.00 89.44 85 CYS A N 1
ATOM 682 C CA . CYS A 1 85 ? -11.444 11.223 5.596 1.00 89.44 85 CYS A CA 1
ATOM 683 C C . CYS A 1 85 ? -10.380 11.163 6.709 1.00 89.44 85 CYS A C 1
ATOM 685 O O . CYS A 1 85 ? -9.507 10.296 6.716 1.00 89.44 85 CYS A O 1
ATOM 687 N N . SER A 1 86 ? -10.464 12.066 7.690 1.00 87.69 86 SER A N 1
ATOM 688 C CA . SER A 1 86 ? -9.464 12.225 8.763 1.00 87.69 86 SER A CA 1
ATOM 689 C C . SER A 1 86 ? -9.363 11.035 9.729 1.00 87.69 86 SER A C 1
ATOM 691 O O . SER A 1 86 ? -8.397 10.950 10.501 1.00 87.69 86 SER A O 1
ATOM 693 N N . THR A 1 87 ? -10.339 10.122 9.677 1.00 89.50 87 THR A N 1
ATOM 694 C CA . THR A 1 87 ? -10.397 8.875 10.453 1.00 89.50 87 THR A CA 1
ATOM 695 C C . THR A 1 87 ? -9.874 7.664 9.675 1.00 89.50 87 THR A C 1
ATOM 697 O O . THR A 1 87 ? -10.033 6.533 10.132 1.00 89.50 87 THR A O 1
ATOM 700 N N . VAL A 1 88 ? -9.275 7.859 8.499 1.00 92.00 88 VAL A N 1
ATOM 701 C CA . VAL A 1 88 ? -8.654 6.786 7.712 1.00 92.00 88 VAL A CA 1
ATOM 702 C C . VAL A 1 88 ? -7.147 6.843 7.896 1.00 92.00 88 VAL A C 1
ATOM 704 O O . VAL A 1 88 ? -6.516 7.861 7.615 1.00 92.00 88 VAL A O 1
ATOM 707 N N . LEU A 1 89 ? -6.562 5.743 8.366 1.00 92.38 89 LEU A N 1
ATOM 708 C CA . LEU A 1 89 ? -5.112 5.592 8.390 1.00 92.38 89 LEU A CA 1
ATOM 709 C C . LEU A 1 89 ? -4.617 5.308 6.970 1.00 92.38 89 LEU A C 1
ATOM 711 O O . LEU A 1 89 ? -5.038 4.322 6.370 1.00 92.38 89 LEU A O 1
ATOM 715 N N . LYS A 1 90 ? -3.700 6.128 6.454 1.00 94.88 90 LYS A N 1
ATOM 716 C CA . LYS A 1 90 ? -3.002 5.850 5.194 1.00 94.88 90 LYS A CA 1
ATOM 717 C C . LYS A 1 90 ? -1.608 5.307 5.474 1.00 94.88 90 LYS A C 1
ATOM 719 O O . LYS A 1 90 ? -0.838 5.951 6.179 1.00 94.88 90 LYS A O 1
ATOM 724 N N . GLY A 1 91 ? -1.299 4.144 4.916 1.00 94.81 91 GLY A N 1
ATOM 725 C CA . GLY A 1 91 ? 0.024 3.533 4.971 1.00 94.81 91 GLY A CA 1
ATOM 726 C C . GLY A 1 91 ? 0.647 3.401 3.588 1.00 94.81 91 GLY A C 1
ATOM 727 O O . GLY A 1 91 ? -0.051 3.237 2.589 1.00 94.81 91 GLY A O 1
ATOM 728 N N . PHE A 1 92 ? 1.970 3.457 3.540 1.00 95.25 92 PHE A N 1
ATOM 729 C CA . PHE A 1 92 ? 2.762 3.157 2.356 1.00 95.25 92 PHE A CA 1
ATOM 730 C C . PHE A 1 92 ? 3.842 2.163 2.762 1.00 95.25 92 PHE A C 1
ATOM 732 O O . PHE A 1 92 ? 4.535 2.389 3.753 1.00 95.25 92 PHE A O 1
ATOM 739 N N . MET A 1 93 ? 3.973 1.072 2.017 1.00 94.62 93 MET A N 1
ATOM 740 C CA . MET A 1 93 ? 5.006 0.072 2.254 1.00 94.62 93 MET A CA 1
ATOM 741 C C . MET A 1 93 ? 5.649 -0.298 0.932 1.00 94.62 93 MET A C 1
ATOM 743 O O . MET A 1 93 ? 4.967 -0.728 0.008 1.00 94.62 93 MET A O 1
ATOM 747 N N . TYR A 1 94 ? 6.963 -0.135 0.865 1.00 93.12 94 TYR A N 1
ATOM 748 C CA . TYR A 1 94 ? 7.778 -0.573 -0.255 1.00 93.12 94 TYR A CA 1
ATOM 749 C C . TYR A 1 94 ? 8.513 -1.859 0.125 1.00 93.12 94 TYR A C 1
ATOM 751 O O . TYR A 1 94 ? 9.029 -1.970 1.236 1.00 93.12 94 TYR A O 1
ATOM 759 N N . SER A 1 95 ? 8.568 -2.812 -0.801 1.00 90.94 95 SER A N 1
ATOM 760 C CA . SER A 1 95 ? 9.366 -4.025 -0.678 1.00 90.94 95 SER A CA 1
ATOM 761 C C . SER A 1 95 ? 10.138 -4.278 -1.966 1.00 90.94 95 SER A C 1
ATOM 763 O O . SER A 1 95 ? 9.572 -4.316 -3.060 1.00 90.94 95 SER A O 1
ATOM 765 N N . GLY A 1 96 ? 11.447 -4.419 -1.815 1.00 87.81 96 GLY A N 1
ATOM 766 C CA . GLY A 1 96 ? 12.415 -4.577 -2.887 1.00 87.81 96 GLY A CA 1
ATOM 767 C C . GLY A 1 96 ? 13.758 -3.999 -2.453 1.00 87.81 96 GLY A C 1
ATOM 768 O O . GLY A 1 96 ? 13.969 -3.723 -1.269 1.00 87.81 96 GLY A O 1
ATOM 769 N N . HIS A 1 97 ? 14.651 -3.772 -3.412 1.00 84.69 97 HIS A N 1
ATOM 770 C CA . HIS A 1 97 ? 15.983 -3.234 -3.137 1.00 84.69 97 HIS A CA 1
ATOM 771 C C . HIS A 1 97 ? 15.915 -1.877 -2.444 1.00 84.69 97 HIS A C 1
ATOM 773 O O . HIS A 1 97 ? 15.153 -1.006 -2.859 1.00 84.69 97 HIS A O 1
ATOM 779 N N . GLY A 1 98 ? 16.725 -1.702 -1.407 1.00 77.50 98 GLY A N 1
ATOM 780 C CA . GLY A 1 98 ? 17.028 -0.411 -0.807 1.00 77.50 98 GLY A CA 1
ATOM 781 C C . GLY A 1 98 ? 18.512 -0.136 -0.991 1.00 77.50 98 GLY A C 1
ATOM 782 O O . GLY A 1 98 ? 19.333 -1.033 -0.808 1.00 77.50 98 GLY A O 1
ATOM 783 N N . ALA A 1 99 ? 18.858 1.090 -1.357 1.00 69.81 99 ALA A N 1
ATOM 784 C CA . ALA A 1 99 ? 20.231 1.561 -1.291 1.00 69.81 99 ALA A CA 1
ATOM 785 C C . ALA A 1 99 ? 20.369 2.545 -0.119 1.00 69.81 99 ALA A C 1
ATOM 787 O O . ALA A 1 99 ? 19.387 3.111 0.367 1.00 69.81 99 ALA A O 1
ATOM 788 N N . ALA A 1 100 ? 21.597 2.724 0.354 1.00 65.31 100 ALA A N 1
ATOM 789 C CA . ALA A 1 100 ? 21.965 3.862 1.180 1.00 65.31 100 ALA A CA 1
ATOM 790 C C . ALA A 1 100 ? 22.773 4.821 0.304 1.00 65.31 100 ALA A C 1
ATOM 792 O O . ALA A 1 100 ? 23.575 4.386 -0.526 1.00 65.31 100 ALA A O 1
ATOM 793 N N . ASN A 1 101 ? 22.579 6.125 0.475 1.00 64.12 101 ASN A N 1
ATOM 794 C CA . ASN A 1 101 ? 23.422 7.107 -0.192 1.00 64.12 101 ASN A CA 1
ATOM 795 C C . ASN A 1 101 ? 24.844 7.014 0.407 1.00 64.12 101 ASN A C 1
ATOM 797 O O . ASN A 1 101 ? 24.958 6.843 1.625 1.00 64.12 101 ASN A O 1
ATOM 801 N N . PRO A 1 102 ? 25.933 7.164 -0.374 1.00 64.56 102 PRO A N 1
ATOM 802 C CA . PRO A 1 102 ? 27.305 7.260 0.144 1.00 64.56 102 PRO A CA 1
ATOM 803 C C . PRO A 1 102 ? 27.522 8.272 1.288 1.00 64.56 102 PRO A C 1
ATOM 805 O O . PRO A 1 102 ? 28.513 8.163 2.005 1.00 64.56 102 PRO A O 1
ATOM 808 N N . TYR A 1 103 ? 26.605 9.219 1.507 1.00 72.75 103 TYR A N 1
ATOM 809 C CA . TYR A 1 103 ? 26.633 10.153 2.643 1.00 72.75 103 TYR A CA 1
ATOM 810 C C . TYR A 1 103 ? 25.916 9.655 3.913 1.00 72.75 103 TYR A C 1
ATOM 812 O O . TYR A 1 103 ? 25.716 10.432 4.844 1.00 72.75 103 TYR A O 1
ATOM 820 N N . GLY A 1 104 ? 25.509 8.382 3.971 1.00 53.97 104 GLY A N 1
ATOM 821 C CA . GLY A 1 104 ? 24.844 7.795 5.142 1.00 53.97 104 GLY A CA 1
ATOM 822 C C . GLY A 1 104 ? 23.407 8.278 5.359 1.00 53.97 104 GLY A C 1
ATOM 823 O O . GLY A 1 104 ? 22.819 8.014 6.404 1.00 53.97 104 GLY A O 1
ATOM 824 N N . THR A 1 105 ? 22.840 8.988 4.385 1.00 56.59 105 THR A N 1
ATOM 825 C CA . THR A 1 105 ? 21.409 9.277 4.323 1.00 56.59 105 THR A CA 1
ATOM 826 C C . THR A 1 105 ? 20.699 8.151 3.583 1.00 56.59 105 THR A C 1
ATOM 828 O O . THR A 1 105 ? 21.290 7.493 2.720 1.00 56.59 105 THR A O 1
ATOM 831 N N . ASP A 1 106 ? 19.426 7.920 3.900 1.00 51.12 106 ASP A N 1
ATOM 832 C CA . ASP A 1 106 ? 18.593 7.045 3.080 1.00 51.12 106 ASP A CA 1
ATOM 833 C C . ASP A 1 106 ? 18.676 7.555 1.639 1.00 51.12 106 ASP A C 1
ATOM 835 O O . ASP A 1 106 ? 18.348 8.719 1.377 1.00 51.12 106 ASP A O 1
ATOM 839 N N . SER A 1 107 ? 19.145 6.729 0.696 1.00 51.41 107 SER A N 1
ATOM 840 C CA . SER A 1 107 ? 18.986 7.105 -0.703 1.00 51.41 107 SER A CA 1
ATOM 841 C C . SER A 1 107 ? 17.500 7.009 -0.977 1.00 51.41 107 SER A C 1
ATOM 843 O O . SER A 1 107 ? 16.929 5.922 -1.086 1.00 51.41 107 SER A O 1
ATOM 845 N N . TRP A 1 108 ? 16.849 8.163 -1.012 1.00 52.59 108 TRP A N 1
ATOM 846 C CA . TRP A 1 108 ? 15.509 8.241 -1.548 1.00 52.59 108 TRP A CA 1
ATOM 847 C C . TRP A 1 108 ? 15.543 7.789 -3.003 1.00 52.59 108 TRP A C 1
ATOM 849 O O . TRP A 1 108 ? 16.588 7.810 -3.650 1.00 52.59 108 TRP A O 1
ATOM 859 N N . TRP A 1 109 ? 14.378 7.372 -3.488 1.00 54.59 109 TRP A N 1
ATO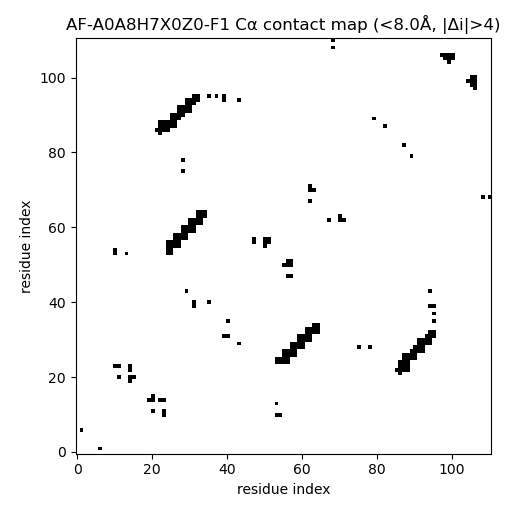M 860 C CA . TRP A 1 109 ? 14.058 7.054 -4.877 1.00 54.59 109 TRP A CA 1
ATOM 861 C C . TRP A 1 109 ? 14.313 8.256 -5.802 1.00 54.59 109 TRP A C 1
ATOM 863 O O . TRP A 1 109 ? 13.387 8.853 -6.349 1.00 54.59 109 TRP A O 1
ATOM 873 N N . THR A 1 110 ? 15.563 8.671 -5.935 1.00 39.16 110 THR A N 1
ATOM 874 C CA . THR A 1 110 ? 16.027 9.672 -6.880 1.00 39.16 110 THR A CA 1
ATOM 875 C C . THR A 1 110 ? 16.825 8.937 -7.934 1.00 39.16 110 THR A C 1
ATOM 877 O O . THR A 1 110 ? 17.766 8.216 -7.607 1.00 39.16 110 THR A O 1
ATOM 880 N N . ALA A 1 111 ? 16.353 9.091 -9.169 1.00 36.88 111 ALA A N 1
ATOM 881 C CA . ALA A 1 111 ? 17.060 8.747 -10.392 1.00 36.88 111 ALA A CA 1
ATOM 882 C C . ALA A 1 111 ? 18.521 9.221 -10.383 1.00 36.88 111 ALA A C 1
ATOM 884 O O . ALA A 1 111 ? 18.796 10.254 -9.727 1.00 36.88 111 ALA A O 1
#